Protein AF-A0A1T4TG19-F1 (afdb_monomer_lite)

Secondary structure (DSSP, 8-state):
----------S-------------SSSS-SS-GGG--HHHHHHHHHHHHHHHHSIIIIIHHHHHHHTT-HHHHHHHHHHHHHHHHHHS-TT-TTHHHHHHHHHHHHHHHHHTT-------PPTT-------

Foldseek 3Di:
DDDDDDDDDDDDDPPPPPPPPPPPPDQADDDAPVPDDPVNVVSNVVCLVVVCCDPVQQVVLVVVVVVPDLLSVLLSLLRSLLSCLQAHGPNPPCSVVSNVSNVVSVVVSVVVVDPDDRDRHHHDDDPPPDD

Structure (mmCIF, N/CA/C/O backbone):
data_AF-A0A1T4TG19-F1
#
_entry.id   AF-A0A1T4TG19-F1
#
loop_
_atom_site.group_PDB
_atom_site.id
_atom_site.type_symbol
_atom_site.label_atom_id
_atom_site.label_alt_id
_atom_site.label_comp_id
_atom_site.label_asym_id
_atom_site.label_entity_id
_atom_site.label_seq_id
_atom_site.pdbx_PDB_ins_code
_atom_site.Cartn_x
_atom_site.Cartn_y
_atom_site.Cartn_z
_atom_site.occupancy
_atom_site.B_iso_or_equiv
_atom_site.auth_seq_id
_atom_site.auth_comp_id
_atom_site.auth_asym_id
_atom_site.auth_atom_id
_atom_site.pdbx_PDB_model_num
ATOM 1 N N . MET A 1 1 ? 37.626 37.735 3.390 1.00 39.00 1 MET A N 1
ATOM 2 C CA . MET A 1 1 ? 38.598 36.622 3.343 1.00 39.00 1 MET A CA 1
ATOM 3 C C . MET A 1 1 ? 38.266 35.767 2.133 1.00 39.00 1 MET A C 1
ATOM 5 O O . MET A 1 1 ? 37.144 35.295 2.032 1.00 39.00 1 MET A O 1
ATOM 9 N N . ARG A 1 2 ? 39.191 35.697 1.170 1.00 40.50 2 ARG A N 1
ATOM 10 C CA . ARG A 1 2 ? 39.126 34.850 -0.026 1.00 40.50 2 ARG A CA 1
ATOM 11 C C . ARG A 1 2 ? 39.882 33.564 0.296 1.00 40.50 2 ARG A C 1
ATOM 13 O O . ARG A 1 2 ? 41.026 33.674 0.728 1.00 40.50 2 ARG A O 1
ATOM 20 N N . THR A 1 3 ? 39.295 32.403 0.030 1.00 43.28 3 THR A N 1
ATOM 21 C CA . THR A 1 3 ? 40.066 31.159 -0.067 1.00 43.28 3 THR A CA 1
ATOM 22 C C . THR A 1 3 ? 39.841 30.559 -1.443 1.00 43.28 3 THR A C 1
ATOM 24 O O . THR A 1 3 ? 38.747 30.148 -1.815 1.00 43.28 3 THR A O 1
ATOM 27 N N . THR A 1 4 ? 40.919 30.633 -2.206 1.00 49.00 4 THR A N 1
ATOM 28 C CA . THR A 1 4 ? 41.173 30.125 -3.544 1.00 49.00 4 THR A CA 1
ATOM 29 C C . THR A 1 4 ? 41.233 28.597 -3.514 1.00 49.00 4 THR A C 1
ATOM 31 O O . THR A 1 4 ? 41.968 28.053 -2.695 1.00 49.00 4 THR A O 1
ATOM 34 N N . ILE A 1 5 ? 40.559 27.904 -4.435 1.00 49.84 5 ILE A N 1
ATOM 35 C CA . ILE A 1 5 ? 41.015 26.582 -4.889 1.00 49.84 5 ILE A CA 1
ATOM 36 C C . ILE A 1 5 ? 41.231 26.680 -6.394 1.00 49.84 5 ILE A C 1
ATOM 38 O O . ILE A 1 5 ? 40.341 27.044 -7.160 1.00 49.84 5 ILE A O 1
ATOM 42 N N . GLN A 1 6 ? 42.495 26.474 -6.743 1.00 43.66 6 GLN A N 1
ATOM 43 C CA . GLN A 1 6 ? 43.095 26.612 -8.054 1.00 43.66 6 GLN A CA 1
ATOM 44 C C . GLN A 1 6 ? 42.632 25.527 -9.024 1.00 43.66 6 GLN A C 1
ATOM 46 O O . GLN A 1 6 ? 42.310 24.402 -8.651 1.00 43.66 6 GLN A O 1
ATOM 51 N N . ALA A 1 7 ? 42.685 25.917 -10.291 1.00 42.28 7 ALA A N 1
ATOM 52 C CA . ALA A 1 7 ? 42.552 25.082 -11.463 1.00 42.28 7 ALA A CA 1
ATOM 53 C C . ALA A 1 7 ? 43.633 23.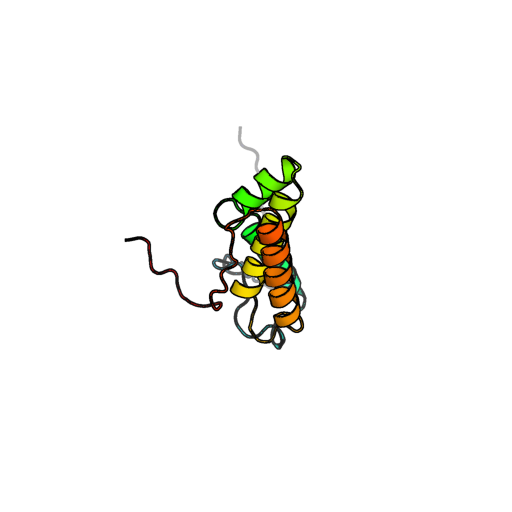990 -11.546 1.00 42.28 7 ALA A C 1
ATOM 55 O O . ALA A 1 7 ? 44.807 24.241 -11.278 1.00 42.28 7 ALA A O 1
ATOM 56 N N . LEU A 1 8 ? 43.235 22.827 -12.061 1.00 44.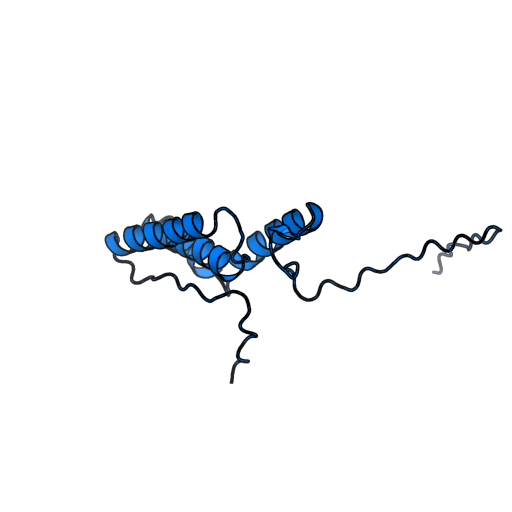19 8 LEU A N 1
ATOM 57 C CA . LEU A 1 8 ? 44.108 21.898 -12.772 1.00 44.19 8 LEU A CA 1
ATOM 58 C C . LEU A 1 8 ? 43.591 21.792 -14.213 1.00 44.19 8 LEU A C 1
ATOM 60 O O . LEU A 1 8 ? 42.592 21.132 -14.482 1.00 44.19 8 LEU A O 1
ATOM 64 N N . LEU A 1 9 ? 44.270 22.485 -15.131 1.00 43.97 9 LEU A N 1
ATOM 65 C CA . LEU A 1 9 ? 44.291 22.152 -16.554 1.00 43.97 9 LEU A CA 1
ATOM 66 C C . LEU A 1 9 ? 45.546 21.316 -16.811 1.00 43.97 9 LEU A C 1
ATOM 68 O O . LEU A 1 9 ? 46.644 21.808 -16.555 1.00 43.97 9 LEU A O 1
ATOM 72 N N . SER A 1 10 ? 45.419 20.126 -17.397 1.00 39.62 10 SER A N 1
ATOM 73 C CA . SER A 1 10 ? 46.329 19.674 -18.465 1.00 39.62 10 SER A CA 1
ATOM 74 C C . SER A 1 10 ? 45.821 18.400 -19.147 1.00 39.62 10 SER A C 1
ATOM 76 O O . SER A 1 10 ? 45.655 17.369 -18.514 1.00 39.62 10 SER A O 1
ATOM 78 N N . ALA A 1 11 ? 45.654 18.522 -20.467 1.00 41.69 11 ALA A N 1
ATOM 79 C CA . ALA A 1 11 ? 45.869 17.505 -21.496 1.00 41.69 11 ALA A CA 1
ATOM 80 C C . ALA A 1 11 ? 45.076 16.185 -21.428 1.00 41.69 11 ALA A C 1
ATOM 82 O O . ALA A 1 11 ? 45.394 15.269 -20.680 1.00 41.69 11 ALA A O 1
ATOM 83 N N . GLY A 1 12 ? 44.134 16.044 -22.364 1.00 40.19 12 GLY A N 1
ATOM 84 C CA . GLY A 1 12 ? 43.542 14.759 -22.734 1.00 40.19 12 GLY A CA 1
ATOM 85 C C . GLY A 1 12 ? 42.028 14.828 -22.747 1.00 40.19 12 GLY A C 1
ATOM 86 O O . GLY A 1 12 ? 41.374 14.451 -21.783 1.00 40.19 12 GLY A O 1
ATOM 87 N N . ALA A 1 13 ? 41.472 15.346 -23.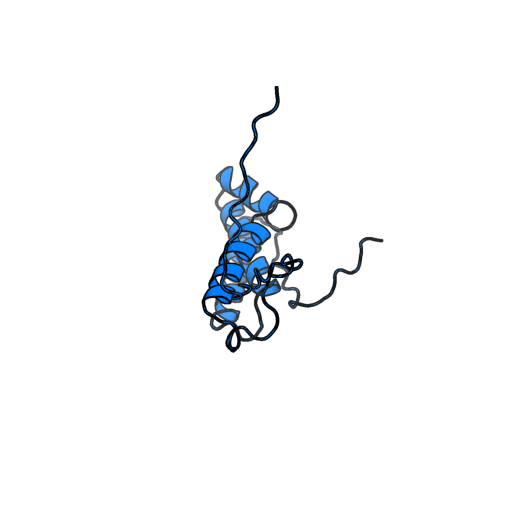840 1.00 45.81 13 ALA A N 1
ATOM 88 C CA . ALA A 1 13 ? 40.040 15.429 -24.072 1.00 45.81 13 ALA A CA 1
ATOM 89 C C . ALA A 1 13 ? 39.388 14.037 -24.020 1.00 45.81 13 ALA A C 1
ATOM 91 O O . ALA A 1 13 ? 39.281 13.345 -25.023 1.00 45.81 13 ALA A O 1
ATOM 92 N N . THR A 1 14 ? 38.911 13.640 -22.846 1.00 43.16 14 THR A N 1
ATOM 93 C CA . THR A 1 14 ? 37.710 12.819 -22.731 1.00 43.16 14 THR A CA 1
ATOM 94 C C . THR A 1 14 ? 36.768 13.640 -21.878 1.00 43.16 14 THR A C 1
ATOM 96 O O . THR A 1 14 ? 36.844 13.630 -20.652 1.00 43.16 14 THR A O 1
ATOM 99 N N . ALA A 1 15 ? 35.948 14.454 -22.544 1.00 42.75 15 ALA A N 1
ATOM 100 C CA . ALA A 1 15 ? 34.812 15.087 -21.907 1.00 42.75 15 ALA A CA 1
ATOM 101 C C . ALA A 1 15 ? 33.919 13.954 -21.394 1.00 42.75 15 ALA A C 1
ATOM 103 O O . ALA A 1 15 ? 33.113 13.399 -22.137 1.00 42.75 15 ALA A O 1
ATOM 104 N N . VAL A 1 16 ? 34.107 13.567 -20.131 1.00 41.53 16 VAL A N 1
ATOM 105 C CA . VAL A 1 16 ? 33.082 12.849 -19.390 1.00 41.53 16 VAL A CA 1
ATOM 106 C C . VAL A 1 16 ? 31.953 13.855 -19.292 1.00 41.53 16 VAL A C 1
ATOM 108 O O . VAL A 1 16 ? 31.968 14.758 -18.458 1.00 41.53 16 VAL A O 1
ATOM 111 N N . LEU A 1 17 ? 31.033 13.757 -20.249 1.00 43.50 17 LEU A N 1
ATOM 112 C CA . LEU A 1 17 ? 29.704 14.316 -20.154 1.00 43.50 17 LEU A CA 1
ATOM 113 C C . LEU A 1 17 ? 29.166 13.830 -18.809 1.00 43.50 17 LEU A C 1
ATOM 115 O O . LEU A 1 17 ? 28.679 12.707 -18.697 1.00 43.50 17 LEU A O 1
ATOM 119 N N . LEU A 1 18 ? 29.285 14.668 -17.774 1.00 42.44 18 LEU A N 1
ATOM 120 C CA . LEU A 1 18 ? 28.330 14.653 -16.686 1.00 42.44 18 LEU A CA 1
ATOM 121 C C . LEU A 1 18 ? 27.001 14.967 -17.358 1.00 42.44 18 LEU A C 1
ATOM 123 O O . LEU A 1 18 ? 26.607 16.122 -17.507 1.00 42.44 18 LEU A O 1
ATOM 127 N N . VAL A 1 19 ? 26.349 13.910 -17.837 1.00 40.50 19 VAL A N 1
ATOM 128 C CA . VAL A 1 19 ? 24.923 13.908 -18.077 1.00 40.50 19 VAL A CA 1
ATOM 129 C C . VAL A 1 19 ? 24.350 14.190 -16.701 1.00 40.50 19 VAL A C 1
ATOM 131 O O . VAL A 1 19 ? 24.217 13.298 -15.866 1.00 40.50 19 VAL A O 1
ATOM 134 N N . ALA A 1 20 ? 24.106 15.469 -16.427 1.00 43.44 20 ALA A N 1
ATOM 135 C CA . ALA A 1 20 ? 23.108 15.862 -15.465 1.00 43.44 20 ALA A CA 1
ATOM 136 C C . ALA A 1 20 ? 21.837 15.169 -15.953 1.00 43.44 20 ALA A C 1
ATOM 138 O O . ALA A 1 20 ? 21.201 15.624 -16.906 1.00 43.44 20 ALA A O 1
ATOM 139 N N . ALA A 1 21 ? 21.565 13.988 -15.392 1.00 40.84 21 ALA A N 1
ATOM 140 C CA . ALA A 1 21 ? 20.313 13.300 -15.609 1.00 40.84 21 ALA A CA 1
ATOM 141 C C . ALA A 1 21 ? 19.230 14.344 -15.322 1.00 40.84 21 ALA A C 1
ATOM 143 O O . ALA A 1 21 ? 19.308 15.002 -14.274 1.00 40.84 21 ALA A O 1
ATOM 144 N N . PRO A 1 22 ? 18.311 14.593 -16.270 1.00 42.44 22 PRO A N 1
ATOM 145 C CA . PRO A 1 22 ? 17.274 15.582 -16.065 1.00 42.44 22 PRO A CA 1
ATOM 146 C C . PRO A 1 22 ? 16.604 15.269 -14.734 1.00 42.44 22 PRO A C 1
ATOM 148 O O . PRO A 1 22 ? 16.290 14.113 -14.449 1.00 42.44 22 PRO A O 1
ATOM 151 N N . ALA A 1 23 ? 16.470 16.306 -13.908 1.00 41.31 23 ALA A N 1
ATOM 152 C CA . ALA A 1 23 ? 15.719 16.258 -12.672 1.00 41.31 23 ALA A CA 1
ATOM 153 C C . ALA A 1 23 ? 14.438 15.451 -12.915 1.00 41.31 23 ALA A C 1
ATOM 155 O O . ALA A 1 23 ? 13.623 15.827 -13.760 1.00 41.31 23 ALA A O 1
ATOM 156 N N . PHE A 1 24 ? 14.328 14.317 -12.218 1.00 43.34 24 PHE A N 1
ATOM 157 C CA . PHE A 1 24 ? 13.196 13.397 -12.220 1.00 43.34 24 PHE A CA 1
ATOM 158 C C . PHE A 1 24 ? 11.968 14.109 -11.644 1.00 43.34 24 PHE A C 1
ATOM 160 O O . PHE A 1 24 ? 11.542 13.871 -10.518 1.00 43.34 24 PHE A O 1
ATOM 167 N N . ALA A 1 25 ? 11.417 15.048 -12.400 1.00 39.28 25 ALA A N 1
ATOM 168 C CA . ALA A 1 25 ? 10.059 15.494 -12.211 1.00 39.28 25 ALA A CA 1
ATOM 169 C C . ALA A 1 25 ? 9.176 14.339 -12.699 1.00 39.28 25 ALA A C 1
ATOM 171 O O . ALA A 1 25 ? 9.195 14.038 -13.888 1.00 39.28 25 ALA A O 1
ATOM 172 N N . GLN A 1 26 ? 8.435 13.726 -11.767 1.00 55.72 26 GLN A N 1
ATOM 173 C CA . GLN A 1 26 ? 7.578 12.527 -11.876 1.00 55.72 26 GLN A CA 1
ATOM 174 C C . GLN A 1 26 ? 8.291 11.261 -11.367 1.00 55.72 26 GLN A C 1
ATOM 176 O O . GLN A 1 26 ? 8.994 10.572 -12.097 1.00 55.72 26 GLN A O 1
ATOM 181 N N . GLY A 1 27 ? 8.137 10.980 -10.068 1.00 68.38 27 GLY A N 1
ATOM 182 C CA . GLY A 1 27 ? 8.907 9.972 -9.328 1.00 68.38 27 GLY A CA 1
ATOM 183 C C . GLY A 1 27 ? 8.612 8.502 -9.652 1.00 68.38 27 GLY A C 1
ATOM 184 O O . GLY A 1 27 ? 9.231 7.628 -9.051 1.00 68.38 27 GLY A O 1
ATOM 185 N N . MET A 1 28 ? 7.730 8.223 -10.615 1.00 82.50 28 MET A N 1
ATOM 186 C CA . MET A 1 28 ? 7.498 6.878 -11.142 1.00 82.50 28 MET A CA 1
ATOM 187 C C . MET A 1 28 ? 8.134 6.721 -12.527 1.00 82.50 28 MET A C 1
ATOM 189 O O . MET A 1 28 ? 7.950 7.594 -13.380 1.00 82.50 28 MET A O 1
ATOM 193 N N . PRO A 1 29 ? 8.846 5.612 -12.795 1.00 86.94 29 PRO A N 1
ATOM 194 C CA . PRO A 1 29 ? 9.294 5.300 -14.143 1.00 86.94 29 PRO A CA 1
ATOM 195 C C . PRO A 1 29 ? 8.096 5.166 -15.092 1.00 86.94 29 PRO A C 1
ATOM 197 O O . PRO A 1 29 ? 7.030 4.679 -14.715 1.00 86.94 29 PRO A O 1
ATOM 200 N N . SER A 1 30 ? 8.265 5.594 -16.340 1.00 85.06 30 SER A N 1
ATOM 201 C CA . SER A 1 30 ? 7.237 5.438 -17.366 1.00 85.06 30 SER A CA 1
ATOM 202 C C . SER A 1 30 ? 7.209 4.013 -17.930 1.00 85.06 30 SER A C 1
ATOM 204 O O . SER A 1 30 ? 8.179 3.261 -17.826 1.00 85.06 30 SER A O 1
ATOM 206 N N . GLY A 1 31 ? 6.093 3.646 -18.561 1.00 87.12 31 GLY A N 1
ATOM 207 C CA . GLY A 1 31 ? 5.936 2.354 -19.230 1.00 87.12 31 GLY A CA 1
ATOM 208 C C . GLY A 1 31 ? 5.494 1.220 -18.305 1.00 87.12 31 GLY A C 1
ATOM 209 O O . GLY A 1 31 ? 5.062 1.443 -17.177 1.00 87.12 31 GLY A O 1
ATOM 210 N N . SER A 1 32 ? 5.558 -0.002 -18.832 1.00 92.25 32 SER A N 1
ATOM 211 C CA . SER A 1 32 ? 5.150 -1.223 -18.137 1.00 92.25 32 SER A CA 1
ATOM 212 C C . SER A 1 32 ? 6.207 -1.639 -17.111 1.00 92.25 32 SER A C 1
ATOM 214 O O . SER A 1 32 ? 7.402 -1.453 -17.351 1.00 92.25 32 SER A O 1
ATOM 216 N N . TYR A 1 33 ? 5.799 -2.240 -15.995 1.00 92.81 33 TYR A N 1
ATOM 217 C CA . TYR A 1 33 ? 6.716 -2.740 -14.967 1.00 92.81 33 TYR A CA 1
ATOM 218 C C . TYR A 1 33 ? 7.755 -3.712 -15.550 1.00 92.81 33 TYR A C 1
ATOM 220 O O . TYR A 1 33 ? 8.940 -3.652 -15.224 1.00 92.81 33 TYR A O 1
ATOM 228 N N . SER A 1 34 ? 7.326 -4.568 -16.478 1.00 93.94 34 SER A N 1
ATOM 229 C CA . SER A 1 34 ? 8.170 -5.504 -17.235 1.00 93.94 34 SER A CA 1
ATOM 230 C C . SER A 1 34 ? 9.289 -4.839 -18.046 1.00 93.94 34 SER A C 1
ATOM 232 O O . SER A 1 34 ? 10.291 -5.489 -18.340 1.00 93.94 34 SER A O 1
ATOM 234 N N . SER A 1 35 ? 9.144 -3.558 -18.398 1.00 94.62 35 SER A N 1
ATOM 235 C CA . SER A 1 35 ? 10.162 -2.789 -19.124 1.00 94.62 35 SER A CA 1
ATOM 236 C C . SER A 1 35 ? 11.159 -2.075 -18.208 1.00 94.62 35 SER A C 1
ATOM 238 O O . SER A 1 35 ? 12.154 -1.529 -18.688 1.00 94.62 35 SER A O 1
ATOM 240 N N . TRP A 1 36 ? 10.910 -2.057 -16.897 1.00 93.19 36 TRP A N 1
ATOM 241 C CA . TRP A 1 36 ? 11.752 -1.336 -15.952 1.00 93.19 36 TRP A CA 1
ATOM 242 C C . TRP A 1 36 ? 13.038 -2.098 -15.648 1.00 93.19 36 TRP A C 1
ATOM 244 O O . TRP A 1 36 ? 13.036 -3.289 -15.334 1.00 93.19 36 TRP A O 1
ATOM 254 N N . SER A 1 37 ? 14.148 -1.366 -15.655 1.00 95.12 37 SER A N 1
ATOM 255 C CA . SER A 1 37 ? 15.408 -1.817 -15.070 1.00 95.12 37 SER A CA 1
ATOM 256 C C . SER A 1 37 ? 15.295 -1.989 -13.551 1.00 95.12 37 SER A C 1
ATOM 258 O O . SER A 1 37 ? 14.447 -1.380 -12.898 1.00 95.12 37 SER A O 1
ATOM 260 N N . GLU A 1 38 ? 16.209 -2.753 -12.953 1.00 94.25 38 GLU A N 1
ATOM 261 C CA . GLU A 1 38 ? 16.268 -2.921 -11.491 1.00 94.25 38 GLU A CA 1
ATOM 262 C C . GLU A 1 38 ? 16.423 -1.587 -10.745 1.00 94.25 38 GLU A C 1
ATOM 264 O O . GLU A 1 38 ? 15.792 -1.369 -9.713 1.00 94.25 38 GLU A O 1
ATOM 269 N N . ALA A 1 39 ? 17.188 -0.643 -11.304 1.00 91.62 39 ALA A N 1
ATOM 270 C CA . ALA A 1 39 ? 17.325 0.696 -10.734 1.00 91.62 39 ALA A CA 1
ATOM 271 C C . ALA A 1 39 ? 15.988 1.458 -10.721 1.00 91.62 39 ALA A C 1
ATOM 273 O O . ALA A 1 39 ? 15.651 2.101 -9.728 1.00 91.62 39 ALA A O 1
ATOM 274 N N . GLN A 1 40 ? 15.202 1.349 -11.795 1.00 92.06 40 GLN A N 1
ATOM 275 C CA . GLN A 1 40 ? 13.870 1.953 -11.881 1.00 92.06 40 GLN A CA 1
ATOM 276 C C . GLN A 1 40 ? 12.885 1.302 -10.908 1.00 92.06 40 GLN A C 1
ATOM 278 O O . GLN A 1 40 ? 12.109 2.009 -10.271 1.00 92.06 40 GLN A O 1
ATOM 283 N N . LYS A 1 41 ? 12.944 -0.023 -10.732 1.00 92.06 41 LYS A N 1
ATOM 284 C CA . LYS A 1 41 ? 12.131 -0.730 -9.731 1.00 92.06 41 LYS A CA 1
ATOM 285 C C . LYS A 1 41 ? 12.457 -0.260 -8.313 1.00 92.06 41 LYS A C 1
ATOM 287 O O . LYS A 1 41 ? 11.542 0.037 -7.549 1.00 92.06 41 LYS A O 1
ATOM 292 N N . GLN A 1 42 ? 13.743 -0.130 -7.980 1.00 90.88 42 GLN A N 1
ATOM 293 C CA . GLN A 1 42 ? 14.173 0.369 -6.672 1.00 90.88 42 GLN A CA 1
ATOM 294 C C . GLN A 1 42 ? 13.734 1.821 -6.446 1.00 90.88 42 GLN A C 1
ATOM 296 O O . GLN A 1 42 ? 13.248 2.160 -5.368 1.00 90.88 42 GLN A O 1
ATOM 301 N N . GLN A 1 43 ? 13.865 2.671 -7.467 1.00 89.44 43 GLN A N 1
ATOM 302 C CA . GLN A 1 43 ? 13.394 4.054 -7.422 1.00 89.44 43 GLN A CA 1
ATOM 303 C C . GLN A 1 43 ? 11.880 4.128 -7.188 1.00 89.44 43 GLN A C 1
ATOM 305 O O . GLN A 1 43 ? 11.440 4.865 -6.307 1.00 89.44 43 GLN A O 1
ATOM 310 N N . ALA A 1 44 ? 11.095 3.343 -7.933 1.00 90.12 44 ALA A N 1
ATOM 311 C CA . ALA A 1 44 ? 9.644 3.278 -7.791 1.00 90.12 44 ALA A CA 1
ATOM 312 C C . ALA A 1 44 ? 9.230 2.818 -6.386 1.00 90.12 44 ALA A C 1
ATOM 314 O O . ALA A 1 44 ? 8.323 3.397 -5.794 1.00 90.12 44 ALA A O 1
ATOM 315 N N . ALA A 1 45 ? 9.919 1.820 -5.822 1.00 90.00 45 ALA A N 1
ATOM 316 C CA . ALA A 1 45 ? 9.648 1.332 -4.472 1.00 90.00 45 ALA A CA 1
ATOM 317 C C . ALA A 1 45 ? 9.866 2.420 -3.407 1.00 90.00 45 ALA A C 1
ATOM 319 O O . ALA A 1 45 ? 8.992 2.632 -2.565 1.00 90.00 45 ALA A O 1
ATOM 320 N N . THR A 1 46 ? 10.991 3.144 -3.470 1.00 89.44 46 THR A N 1
ATOM 321 C CA . THR A 1 46 ? 11.266 4.270 -2.561 1.00 89.44 46 THR A CA 1
ATOM 322 C C . THR A 1 46 ? 10.219 5.369 -2.720 1.00 89.44 46 THR A C 1
ATOM 324 O O . THR A 1 46 ? 9.625 5.800 -1.733 1.00 89.44 46 THR A O 1
ATOM 327 N N . PHE A 1 47 ? 9.945 5.780 -3.962 1.00 90.31 47 PHE A N 1
ATOM 328 C CA . PHE A 1 47 ? 8.981 6.840 -4.243 1.00 90.31 47 PHE A CA 1
ATOM 329 C C . PHE A 1 47 ? 7.578 6.491 -3.739 1.00 90.31 47 PHE A C 1
ATOM 331 O O . PHE A 1 47 ? 6.968 7.303 -3.052 1.00 90.31 47 PHE A O 1
ATOM 338 N N . LEU A 1 48 ? 7.065 5.292 -4.035 1.00 89.38 48 LEU A N 1
ATOM 339 C CA . LEU A 1 48 ? 5.730 4.873 -3.597 1.00 89.38 48 LEU A CA 1
ATOM 340 C C . LEU A 1 48 ? 5.635 4.730 -2.080 1.00 89.38 48 LEU A C 1
ATOM 342 O O . LEU A 1 48 ? 4.619 5.114 -1.501 1.00 89.38 48 LEU A O 1
ATOM 346 N N . GLY A 1 49 ? 6.689 4.219 -1.437 1.00 87.62 49 GLY A N 1
ATOM 347 C CA . GLY A 1 49 ? 6.760 4.130 0.018 1.00 87.62 49 GLY A CA 1
ATOM 348 C C . GLY A 1 49 ? 6.592 5.498 0.677 1.00 87.62 49 GLY A C 1
ATOM 349 O O . GLY A 1 49 ? 5.759 5.652 1.567 1.00 87.62 49 GLY A O 1
ATOM 350 N N . GLU A 1 50 ? 7.320 6.506 0.197 1.00 88.62 50 GLU A N 1
ATOM 351 C CA . GLU A 1 50 ? 7.197 7.878 0.693 1.00 88.62 50 GLU A CA 1
ATOM 352 C C . GLU A 1 50 ? 5.852 8.500 0.307 1.00 88.62 50 GLU A C 1
ATOM 354 O O . GLU A 1 50 ? 5.144 9.018 1.168 1.00 88.62 50 GLU A O 1
ATOM 359 N N . HIS A 1 51 ? 5.473 8.423 -0.972 1.00 89.56 51 HIS A N 1
ATOM 360 C CA . HIS A 1 51 ? 4.256 9.016 -1.525 1.00 89.56 51 HIS A CA 1
ATOM 361 C C . HIS A 1 51 ? 3.001 8.543 -0.789 1.00 89.56 51 HIS A C 1
ATOM 363 O O . HIS A 1 51 ? 2.227 9.368 -0.303 1.00 89.56 51 HIS A O 1
ATOM 369 N N . CYS A 1 52 ? 2.827 7.229 -0.629 1.00 90.06 52 CYS A N 1
ATOM 370 C CA . CYS A 1 52 ? 1.648 6.670 0.024 1.00 90.06 52 CYS A CA 1
ATOM 371 C C . CYS A 1 52 ? 1.601 6.956 1.532 1.00 90.06 52 CYS A C 1
ATOM 373 O O . CYS A 1 52 ? 0.525 6.909 2.124 1.00 90.06 52 CYS A O 1
ATOM 375 N N . GLN A 1 53 ? 2.727 7.301 2.163 1.00 88.44 53 GLN A N 1
ATOM 376 C CA . GLN A 1 53 ? 2.763 7.711 3.569 1.00 88.44 53 GLN A CA 1
ATOM 377 C C . GLN A 1 53 ? 2.466 9.202 3.786 1.00 88.44 53 GLN A C 1
ATOM 379 O O . GLN A 1 53 ? 2.194 9.610 4.917 1.00 88.44 53 GLN A O 1
ATOM 384 N N . GLN A 1 54 ? 2.475 10.027 2.733 1.00 85.94 54 GLN A N 1
ATOM 385 C CA . GLN A 1 54 ? 2.206 11.460 2.861 1.00 85.94 54 GLN A CA 1
ATOM 386 C C . GLN A 1 54 ? 0.791 11.733 3.383 1.00 85.94 54 GLN A C 1
ATOM 388 O O . GLN A 1 54 ? -0.159 11.006 3.085 1.00 85.94 54 GLN A O 1
ATOM 393 N N . ALA A 1 55 ? 0.634 12.837 4.123 1.00 68.56 55 ALA A N 1
ATOM 394 C CA . ALA A 1 55 ? -0.639 13.264 4.713 1.00 68.56 55 ALA A CA 1
ATOM 395 C C . ALA A 1 55 ? -1.784 13.366 3.694 1.00 68.56 55 ALA A C 1
ATOM 397 O O . ALA A 1 55 ? -2.906 12.983 4.0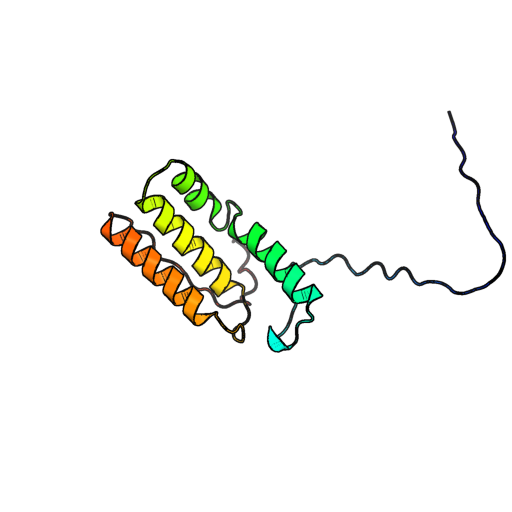13 1.00 68.56 55 ALA A O 1
ATOM 398 N N . ALA A 1 56 ? -1.482 13.830 2.477 1.00 78.00 56 ALA A N 1
ATOM 399 C CA . ALA A 1 56 ? -2.451 13.965 1.391 1.00 78.00 56 ALA A CA 1
ATOM 400 C C . ALA A 1 56 ? -2.958 12.621 0.839 1.00 78.00 56 ALA A C 1
ATOM 402 O O . ALA A 1 56 ? -4.029 12.590 0.243 1.00 78.00 56 ALA A O 1
ATOM 403 N N . GLN A 1 57 ? -2.204 11.534 1.038 1.00 82.19 57 GLN A N 1
ATOM 404 C CA . GLN A 1 57 ? -2.563 10.194 0.577 1.00 82.19 57 GLN A CA 1
ATOM 405 C C . GLN A 1 57 ? -3.175 9.393 1.731 1.00 82.19 57 GLN A C 1
ATOM 407 O O . GLN A 1 57 ? -4.396 9.304 1.856 1.00 82.19 57 GLN A O 1
ATOM 412 N N . CYS A 1 58 ? -2.336 8.868 2.629 1.00 86.69 58 CYS A N 1
ATOM 413 C CA . CYS A 1 58 ? -2.780 8.045 3.758 1.00 86.69 58 CYS A CA 1
ATOM 414 C C . CYS A 1 58 ? -2.279 8.514 5.124 1.00 86.69 58 CYS A C 1
ATOM 416 O O . CYS A 1 58 ? -2.623 7.898 6.134 1.00 86.69 58 CYS A O 1
ATOM 418 N N . GLY A 1 59 ? -1.499 9.596 5.203 1.00 79.12 59 GLY A N 1
ATOM 419 C CA . GLY A 1 59 ? -0.856 10.004 6.455 1.00 79.12 59 GLY A CA 1
ATOM 420 C C . GLY A 1 59 ? -1.838 10.299 7.597 1.00 79.12 59 GLY A C 1
ATOM 421 O O . GLY A 1 59 ? -1.517 10.016 8.747 1.00 79.12 59 GLY A O 1
ATOM 422 N N . GLY A 1 60 ? -3.065 10.757 7.309 1.00 84.56 60 GLY A N 1
ATOM 423 C CA . GLY A 1 60 ? -4.115 10.906 8.330 1.00 84.56 60 GLY A CA 1
ATOM 424 C C . GLY A 1 60 ? -4.560 9.574 8.956 1.00 84.56 60 GLY A C 1
ATOM 425 O O . GLY A 1 60 ? -4.712 9.473 10.177 1.00 84.56 60 GLY A O 1
ATOM 426 N N . TYR A 1 61 ? -4.698 8.523 8.143 1.00 85.50 61 TYR A N 1
ATOM 427 C CA . TYR A 1 61 ? -5.009 7.175 8.631 1.00 85.50 61 TYR A CA 1
ATOM 428 C C . TYR A 1 61 ? -3.819 6.573 9.383 1.00 85.50 61 TYR A C 1
ATOM 430 O O . TYR A 1 61 ? -4.006 5.988 10.447 1.00 85.50 61 TYR A O 1
ATOM 438 N N . ILE A 1 62 ? -2.594 6.776 8.888 1.00 85.38 62 ILE A N 1
ATOM 439 C CA . ILE A 1 62 ? -1.360 6.295 9.531 1.00 85.38 62 ILE A CA 1
ATOM 440 C C . ILE A 1 62 ? -1.171 6.936 10.911 1.00 85.38 62 ILE A C 1
ATOM 442 O O . ILE A 1 62 ? -0.918 6.227 11.883 1.00 85.38 62 ILE A O 1
ATOM 446 N N . ALA A 1 63 ? -1.356 8.253 11.028 1.00 85.75 63 ALA A N 1
ATOM 447 C CA . ALA A 1 63 ? -1.281 8.953 12.309 1.00 85.75 63 ALA A CA 1
ATOM 448 C C . ALA A 1 63 ? -2.331 8.429 13.304 1.00 85.75 63 ALA A C 1
ATOM 450 O O . ALA A 1 63 ? -2.040 8.223 14.481 1.00 85.75 63 ALA A O 1
ATOM 451 N N . THR A 1 64 ? -3.544 8.135 12.825 1.00 81.31 64 THR A N 1
ATOM 452 C CA . THR A 1 64 ? -4.605 7.551 13.662 1.00 81.31 64 THR A CA 1
ATOM 453 C C . THR A 1 64 ? -4.286 6.105 14.063 1.00 81.31 64 THR A C 1
ATOM 455 O O . THR A 1 64 ? -4.579 5.700 15.187 1.00 81.31 64 THR A O 1
ATOM 458 N N . ALA A 1 65 ? -3.653 5.317 13.188 1.00 84.19 65 ALA A N 1
ATOM 459 C CA . ALA A 1 65 ? -3.201 3.961 13.506 1.00 84.19 65 ALA A CA 1
ATOM 460 C C . ALA A 1 65 ? -2.128 3.960 14.602 1.00 84.19 65 ALA A C 1
ATOM 462 O O . ALA A 1 65 ? -2.187 3.143 15.520 1.00 84.19 65 ALA A O 1
ATOM 463 N N . GLN A 1 66 ? -1.202 4.923 14.568 1.00 81.81 66 GLN A N 1
ATOM 464 C CA . GLN A 1 66 ? -0.194 5.116 15.616 1.00 81.81 66 GLN A CA 1
ATOM 465 C C . GLN A 1 66 ? -0.809 5.467 16.980 1.00 81.81 66 GLN A C 1
ATOM 467 O O . GLN A 1 66 ? -0.212 5.166 18.010 1.00 81.81 66 GLN A O 1
ATOM 472 N N . ALA A 1 67 ? -2.024 6.028 17.005 1.00 80.56 67 ALA A N 1
ATOM 473 C CA . ALA A 1 67 ? -2.785 6.249 18.235 1.00 80.56 67 ALA A CA 1
ATOM 474 C C . ALA A 1 67 ? -3.395 4.956 18.831 1.00 80.56 67 ALA A C 1
ATOM 476 O O . ALA A 1 67 ? -3.958 4.996 19.923 1.00 80.56 67 ALA A O 1
ATOM 477 N N . GLY A 1 68 ? -3.260 3.803 18.156 1.00 83.88 68 GLY A N 1
ATOM 478 C CA . GLY A 1 68 ? -3.312 2.482 18.795 1.00 83.88 68 GLY A CA 1
ATOM 479 C C . GLY A 1 68 ? -4.623 1.698 18.696 1.00 83.88 68 GLY A C 1
ATOM 480 O O . GLY A 1 68 ? -4.797 0.735 19.440 1.00 83.88 68 GLY A O 1
ATOM 481 N N . THR A 1 69 ? -5.556 2.051 17.804 1.00 90.19 69 THR A N 1
ATOM 482 C CA . THR A 1 69 ? -6.788 1.251 17.631 1.00 90.19 69 THR A CA 1
ATOM 483 C C . THR A 1 69 ? -6.670 0.253 16.482 1.00 90.19 69 THR A C 1
ATOM 485 O O . THR A 1 69 ? -6.227 0.602 15.390 1.00 90.19 69 THR A O 1
ATOM 488 N N . THR A 1 70 ? -7.161 -0.974 16.683 1.00 93.75 70 THR A N 1
ATOM 489 C CA . THR A 1 70 ? -7.200 -2.014 15.638 1.00 93.75 70 THR A CA 1
ATOM 490 C C . THR A 1 70 ? -7.960 -1.555 14.390 1.00 93.75 70 THR A C 1
ATOM 492 O O . THR A 1 70 ? -7.538 -1.839 13.272 1.00 93.75 70 THR A O 1
ATOM 495 N N . ARG A 1 71 ? -9.053 -0.793 14.567 1.00 93.44 71 ARG A N 1
ATOM 496 C CA . ARG A 1 71 ? -9.804 -0.183 13.457 1.00 93.44 71 ARG A CA 1
ATOM 497 C C . ARG A 1 71 ? -8.901 0.713 12.610 1.00 93.44 71 ARG A C 1
ATOM 499 O O . ARG A 1 71 ? -8.859 0.544 11.398 1.00 93.44 71 ARG A O 1
ATOM 506 N N . ALA A 1 72 ? -8.171 1.630 13.245 1.00 92.69 72 ALA A N 1
ATOM 507 C CA . ALA A 1 72 ? -7.307 2.566 12.537 1.00 92.69 72 ALA A CA 1
ATOM 508 C C . ALA A 1 72 ? -6.138 1.863 11.829 1.00 92.69 72 ALA A C 1
ATOM 510 O O . ALA A 1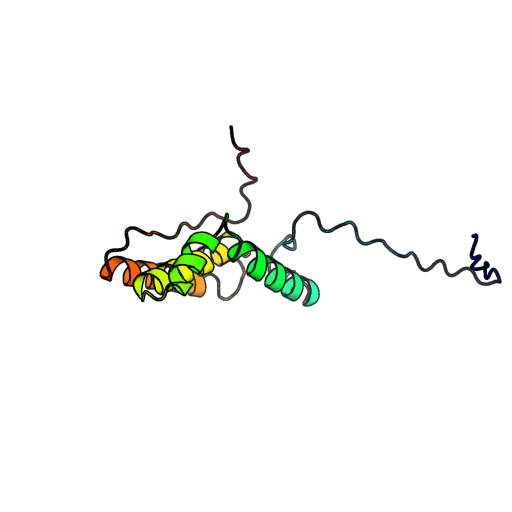 72 ? -5.779 2.256 10.724 1.00 92.69 72 ALA A O 1
ATOM 511 N N . SER A 1 73 ? -5.596 0.782 12.401 1.00 94.38 73 SER A N 1
ATOM 512 C CA . SER A 1 73 ? -4.585 -0.041 11.723 1.00 94.38 73 SER A CA 1
ATOM 513 C C . SER A 1 73 ? -5.114 -0.659 10.426 1.00 94.38 73 SER A C 1
ATOM 515 O O . SER A 1 73 ? -4.423 -0.622 9.409 1.00 94.38 73 SER A O 1
ATOM 517 N N . TYR A 1 74 ? -6.349 -1.172 10.430 1.00 96.75 74 TYR A N 1
ATOM 518 C CA . TYR A 1 74 ? -6.981 -1.699 9.218 1.00 96.75 74 TYR A CA 1
ATOM 519 C C . TYR A 1 74 ? -7.290 -0.604 8.186 1.00 96.75 74 TYR A C 1
ATOM 521 O O . TYR A 1 74 ? -7.073 -0.816 6.995 1.00 96.75 74 TYR A O 1
ATOM 529 N N . GLU A 1 75 ? -7.733 0.580 8.617 1.00 94.00 75 GLU A N 1
ATOM 530 C CA . GLU A 1 75 ? -7.935 1.733 7.722 1.00 94.00 75 GLU A CA 1
ATOM 531 C C . GLU A 1 75 ? -6.624 2.168 7.056 1.00 94.00 75 GLU A C 1
ATOM 533 O O . GLU A 1 75 ? -6.573 2.340 5.839 1.00 94.00 75 GLU A O 1
ATOM 538 N N . ALA A 1 76 ? -5.545 2.287 7.835 1.00 94.75 76 ALA A N 1
ATOM 539 C CA . ALA A 1 76 ? -4.232 2.658 7.322 1.00 94.75 76 ALA A CA 1
ATOM 540 C C . ALA A 1 76 ? -3.684 1.611 6.344 1.00 94.75 76 ALA A C 1
ATOM 542 O O . ALA A 1 76 ? -3.258 1.970 5.247 1.00 94.75 76 ALA A O 1
ATOM 543 N N . ALA A 1 77 ? -3.745 0.323 6.697 1.00 95.31 77 ALA A N 1
ATOM 544 C CA . ALA A 1 77 ? -3.301 -0.759 5.822 1.00 95.31 77 ALA A CA 1
ATOM 545 C C . ALA A 1 77 ? -4.098 -0.794 4.509 1.00 95.31 77 ALA A C 1
ATOM 547 O O . ALA A 1 77 ? -3.518 -0.934 3.432 1.00 95.31 77 ALA A O 1
ATOM 548 N N . SER A 1 78 ? -5.419 -0.605 4.592 1.00 96.06 78 SER A N 1
ATOM 549 C CA . SER A 1 78 ? -6.288 -0.542 3.418 1.00 96.06 78 SER A CA 1
ATOM 550 C C . SER A 1 78 ? -5.958 0.652 2.516 1.00 96.06 78 SER A C 1
ATOM 552 O O . SER A 1 78 ? -5.828 0.478 1.305 1.00 96.06 78 SER A O 1
ATOM 554 N N . CYS A 1 79 ? -5.737 1.837 3.097 1.00 95.25 79 CYS A N 1
ATOM 555 C CA . CYS A 1 79 ? -5.355 3.033 2.348 1.00 95.25 79 CYS A CA 1
ATOM 556 C C . CYS A 1 79 ? -4.014 2.875 1.638 1.00 95.25 79 CYS A C 1
ATOM 558 O O . CYS A 1 79 ? -3.921 3.153 0.443 1.00 95.25 79 CYS A O 1
ATOM 560 N N . ILE A 1 80 ? -2.989 2.391 2.343 1.00 94.50 80 ILE A N 1
ATOM 561 C CA . ILE A 1 80 ? -1.656 2.213 1.763 1.00 94.50 80 ILE A CA 1
ATOM 562 C C . ILE A 1 80 ? -1.726 1.237 0.585 1.00 94.50 80 ILE A C 1
ATOM 564 O O . ILE A 1 80 ? -1.258 1.565 -0.502 1.00 94.50 80 ILE A O 1
ATOM 568 N N . ALA A 1 81 ? -2.374 0.080 0.756 1.00 95.38 81 ALA A N 1
ATOM 569 C CA . ALA A 1 81 ? -2.533 -0.896 -0.320 1.00 95.38 81 ALA A CA 1
ATOM 570 C C . ALA A 1 81 ? -3.307 -0.320 -1.524 1.00 95.38 81 ALA A C 1
ATOM 572 O O . ALA A 1 81 ? -2.903 -0.515 -2.670 1.00 95.38 81 ALA A O 1
ATOM 573 N N . ALA A 1 82 ? -4.372 0.454 -1.288 1.00 94.56 82 ALA A N 1
ATOM 574 C CA . ALA A 1 82 ? -5.112 1.129 -2.355 1.00 94.56 82 ALA A CA 1
ATOM 575 C C . ALA A 1 82 ? -4.269 2.187 -3.094 1.00 94.56 82 ALA A C 1
ATOM 577 O O . ALA A 1 82 ? -4.366 2.306 -4.318 1.00 94.56 82 ALA A O 1
ATOM 578 N N . CYS A 1 83 ? -3.406 2.910 -2.374 1.00 93.12 83 CYS A N 1
ATOM 579 C CA . CYS A 1 83 ? -2.456 3.853 -2.961 1.00 93.12 83 CYS A CA 1
ATOM 580 C C . CYS A 1 83 ? -1.437 3.144 -3.867 1.00 93.12 83 CYS A C 1
ATOM 582 O O . CYS A 1 83 ? -1.215 3.597 -4.991 1.00 93.12 83 CYS A O 1
ATOM 584 N N . PHE A 1 84 ? -0.889 1.998 -3.444 1.00 93.00 84 PHE A N 1
ATOM 585 C CA . PHE A 1 84 ? -0.024 1.175 -4.299 1.00 93.00 84 PHE A CA 1
ATOM 586 C C . PHE A 1 84 ? -0.748 0.727 -5.571 1.00 93.00 84 PHE A C 1
ATOM 588 O O . PHE A 1 84 ? -0.238 0.941 -6.668 1.00 93.00 84 PHE A O 1
ATOM 595 N N . VAL A 1 85 ? -1.961 0.181 -5.447 1.00 93.44 85 VAL A N 1
ATOM 596 C CA . VAL A 1 85 ? -2.756 -0.269 -6.605 1.00 93.44 85 VAL A CA 1
ATOM 597 C C . VAL A 1 85 ? -3.047 0.867 -7.585 1.00 93.44 85 VAL A C 1
ATOM 599 O O . VAL A 1 85 ? -3.097 0.632 -8.789 1.00 93.44 85 VAL A O 1
ATOM 602 N N . SER A 1 86 ? -3.233 2.090 -7.085 1.00 91.25 86 SER A N 1
ATOM 603 C CA . SER A 1 86 ? -3.568 3.245 -7.924 1.00 91.25 86 SER A CA 1
ATOM 604 C C . SER A 1 86 ? -2.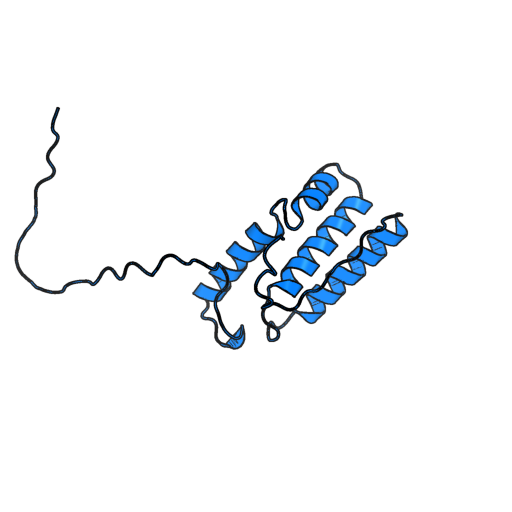364 3.845 -8.654 1.00 91.25 86 SER A C 1
ATOM 606 O O . SER A 1 86 ? -2.542 4.590 -9.612 1.00 91.25 86 SER A O 1
ATOM 608 N N . ASN A 1 87 ? -1.141 3.528 -8.222 1.00 90.75 87 ASN A N 1
ATOM 609 C CA . ASN A 1 87 ? 0.079 4.092 -8.800 1.00 90.75 87 ASN A CA 1
ATOM 610 C C . ASN A 1 87 ? 0.958 3.058 -9.519 1.00 90.75 87 ASN A C 1
ATOM 612 O O . ASN A 1 87 ? 1.786 3.440 -10.344 1.00 90.75 87 ASN A O 1
ATOM 616 N N . LEU A 1 88 ? 0.808 1.764 -9.231 1.00 91.38 88 LEU A N 1
ATOM 617 C CA . LEU A 1 88 ? 1.570 0.711 -9.899 1.00 91.38 88 LEU A CA 1
ATOM 618 C C . LEU A 1 88 ? 1.053 0.447 -11.330 1.00 91.38 88 LEU A C 1
ATOM 620 O O . LEU A 1 88 ? -0.153 0.526 -11.577 1.00 91.38 88 LEU A O 1
ATOM 624 N N . PRO A 1 89 ? 1.944 0.087 -12.276 1.00 91.44 89 PRO A N 1
ATOM 625 C CA . PRO A 1 89 ? 1.546 -0.372 -13.604 1.00 91.44 89 PRO A CA 1
ATOM 626 C C . PRO A 1 89 ? 0.651 -1.615 -13.551 1.00 91.44 89 PRO A C 1
ATOM 628 O O . PRO A 1 89 ? 0.783 -2.458 -12.665 1.00 91.44 89 PRO A O 1
ATOM 631 N N . THR A 1 90 ? -0.221 -1.767 -14.549 1.00 91.62 90 THR A N 1
ATOM 632 C CA . THR A 1 90 ? -1.186 -2.877 -14.634 1.00 91.62 90 THR A CA 1
ATOM 633 C C . THR A 1 90 ? -0.546 -4.253 -14.809 1.00 91.62 90 THR A C 1
ATOM 635 O O . THR A 1 90 ? -1.186 -5.252 -14.498 1.00 91.62 90 THR A O 1
ATOM 638 N N . ASP A 1 91 ? 0.695 -4.315 -15.293 1.00 93.25 91 ASP A N 1
ATOM 639 C CA . ASP A 1 91 ? 1.476 -5.545 -15.444 1.00 93.25 91 ASP A CA 1
ATOM 640 C C . ASP A 1 91 ? 2.351 -5.867 -14.220 1.00 93.25 91 ASP A C 1
ATOM 642 O O . ASP A 1 91 ? 3.185 -6.770 -14.284 1.00 93.25 91 ASP A O 1
ATOM 646 N N . TYR A 1 92 ? 2.187 -5.145 -13.105 1.00 94.19 92 TYR A N 1
ATOM 647 C CA . TYR A 1 92 ? 2.850 -5.492 -11.852 1.00 94.19 92 TYR A CA 1
ATOM 648 C C . TYR A 1 92 ? 2.343 -6.860 -11.344 1.00 94.19 92 TYR A C 1
ATOM 650 O O . TYR A 1 92 ? 1.127 -7.042 -11.226 1.00 94.19 92 TYR A O 1
ATOM 658 N N . PRO A 1 93 ? 3.237 -7.820 -11.031 1.00 93.88 93 PRO A N 1
ATOM 659 C CA . PRO A 1 93 ? 2.873 -9.226 -10.825 1.00 93.88 93 PRO A CA 1
ATOM 660 C C . PRO A 1 93 ? 1.861 -9.453 -9.694 1.00 93.88 93 PRO A C 1
ATOM 662 O O . PRO A 1 93 ? 0.966 -10.281 -9.849 1.00 93.88 93 PRO A O 1
ATOM 665 N N . ASP A 1 94 ? 1.936 -8.666 -8.617 1.00 94.62 94 ASP A N 1
ATOM 666 C CA . ASP A 1 94 ? 1.112 -8.871 -7.416 1.00 94.62 94 ASP A CA 1
ATOM 667 C C . ASP A 1 94 ? -0.013 -7.830 -7.279 1.00 94.62 94 ASP A C 1
ATOM 669 O O . ASP A 1 94 ? -0.597 -7.655 -6.209 1.00 94.62 94 ASP A O 1
ATOM 673 N N . LEU A 1 95 ? -0.337 -7.095 -8.351 1.00 92.94 95 LEU A N 1
ATOM 674 C CA . LEU A 1 95 ? -1.258 -5.954 -8.277 1.00 92.94 95 LEU A CA 1
ATOM 675 C C . LEU A 1 95 ? -2.648 -6.353 -7.763 1.00 92.94 95 LEU A C 1
ATOM 677 O O . LEU A 1 95 ? -3.252 -5.640 -6.959 1.00 92.94 95 LEU A O 1
ATOM 681 N N . GLU A 1 96 ? -3.153 -7.499 -8.220 1.00 95.25 96 GLU A N 1
ATOM 682 C CA . GLU A 1 96 ? -4.455 -8.007 -7.789 1.00 95.25 96 GLU A CA 1
ATOM 683 C C . GLU A 1 96 ? -4.415 -8.518 -6.347 1.00 95.25 96 GLU A C 1
ATOM 685 O O . GLU A 1 96 ? -5.353 -8.282 -5.590 1.00 95.25 96 GLU A O 1
ATOM 690 N N . GLU A 1 97 ? -3.314 -9.135 -5.917 1.00 97.38 97 GLU A N 1
ATOM 691 C CA . GLU A 1 97 ? -3.147 -9.536 -4.520 1.00 97.38 97 GLU A CA 1
ATOM 692 C C . GLU A 1 97 ? -3.174 -8.312 -3.595 1.00 97.38 97 GLU A C 1
ATOM 694 O O . GLU A 1 97 ? -3.928 -8.282 -2.621 1.00 97.38 97 GLU A O 1
ATOM 699 N N . ILE A 1 98 ? -2.446 -7.246 -3.945 1.00 96.12 98 ILE A N 1
ATOM 700 C CA . ILE A 1 98 ? -2.445 -5.991 -3.180 1.00 96.12 98 ILE A CA 1
ATOM 701 C C . ILE A 1 98 ? -3.851 -5.367 -3.158 1.00 96.12 98 ILE A C 1
ATOM 703 O O . ILE A 1 98 ? -4.296 -4.865 -2.119 1.00 96.12 98 ILE A O 1
ATOM 707 N N . ARG A 1 99 ? -4.605 -5.442 -4.264 1.00 96.19 99 ARG A N 1
ATOM 708 C CA . ARG A 1 99 ? -6.014 -5.014 -4.298 1.00 96.19 99 ARG A CA 1
ATOM 709 C C . ARG A 1 99 ? -6.863 -5.810 -3.310 1.00 96.19 99 ARG A C 1
ATOM 711 O O . ARG A 1 99 ? -7.637 -5.211 -2.560 1.00 96.19 99 ARG A O 1
ATOM 718 N N . GLN A 1 100 ? -6.713 -7.131 -3.270 1.00 97.75 100 GLN A N 1
ATOM 719 C CA . GLN A 1 100 ? -7.443 -7.975 -2.323 1.00 97.75 100 GLN A CA 1
ATOM 720 C C . GLN A 1 100 ? -7.051 -7.684 -0.871 1.00 97.75 100 GLN A C 1
ATOM 722 O O . GLN A 1 100 ? -7.921 -7.666 0.003 1.00 97.75 100 GLN A O 1
ATOM 727 N N . VAL A 1 101 ? -5.782 -7.365 -0.604 1.00 96.88 101 VAL A N 1
ATOM 728 C CA . VAL A 1 101 ? -5.330 -6.885 0.711 1.00 96.88 101 VAL A CA 1
ATOM 729 C C . VAL A 1 101 ? -6.046 -5.585 1.082 1.00 96.88 101 VAL A C 1
ATOM 731 O O . VAL A 1 101 ? -6.570 -5.479 2.195 1.00 96.88 101 VAL A O 1
ATOM 734 N N . ALA A 1 102 ? -6.136 -4.616 0.166 1.00 97.19 102 ALA A N 1
ATOM 735 C CA . ALA A 1 102 ? -6.847 -3.362 0.412 1.00 97.19 102 ALA A CA 1
ATOM 736 C C . ALA A 1 102 ? -8.321 -3.609 0.780 1.00 97.19 102 ALA A C 1
ATOM 738 O O . ALA A 1 102 ? -8.794 -3.120 1.809 1.00 97.19 102 ALA A O 1
ATOM 739 N N . LEU A 1 103 ? -9.030 -4.419 -0.013 1.00 97.69 103 LEU A N 1
ATOM 740 C CA . LEU A 1 103 ? -10.435 -4.774 0.218 1.00 97.69 103 LEU A CA 1
ATOM 741 C C . LEU A 1 103 ? -10.640 -5.538 1.532 1.00 97.69 103 LEU A C 1
ATOM 743 O O . LEU A 1 103 ? -11.541 -5.215 2.306 1.00 97.69 103 LEU A O 1
ATOM 747 N N . THR A 1 104 ? -9.778 -6.514 1.819 1.00 98.25 104 THR A N 1
ATOM 748 C CA . THR A 1 104 ? -9.858 -7.324 3.040 1.00 98.25 104 THR A CA 1
ATOM 749 C C . THR A 1 104 ? -9.700 -6.457 4.283 1.00 98.25 104 THR A C 1
ATOM 751 O O . THR A 1 104 ? -10.509 -6.553 5.204 1.00 98.25 104 THR A O 1
ATOM 754 N N . ASN A 1 105 ? -8.703 -5.568 4.307 1.00 97.69 105 ASN A N 1
ATOM 755 C CA . ASN A 1 105 ? -8.497 -4.656 5.432 1.00 97.69 105 ASN A CA 1
ATOM 756 C C . ASN A 1 105 ? -9.666 -3.667 5.589 1.00 97.69 105 ASN A C 1
ATOM 758 O O . ASN A 1 105 ? -10.086 -3.404 6.714 1.00 97.69 105 ASN A O 1
ATOM 762 N N . ALA A 1 106 ? -10.257 -3.183 4.490 1.00 97.31 106 ALA A N 1
ATOM 763 C CA . ALA A 1 106 ? -11.445 -2.327 4.553 1.00 97.31 106 ALA A CA 1
ATOM 764 C C . ALA A 1 106 ? -12.636 -3.044 5.203 1.00 97.31 106 ALA A C 1
ATOM 766 O O . ALA A 1 106 ? -13.304 -2.494 6.076 1.00 97.31 106 ALA A O 1
ATOM 767 N N . GLU A 1 107 ? -12.872 -4.302 4.829 1.00 98.00 107 GLU A N 1
ATOM 768 C CA . GLU A 1 107 ? -13.921 -5.128 5.428 1.00 98.00 107 GLU A CA 1
ATOM 769 C C . GLU A 1 107 ? -13.658 -5.402 6.919 1.00 98.00 107 GLU A C 1
ATOM 771 O O . GLU A 1 107 ? -14.593 -5.373 7.723 1.00 98.00 107 GLU A O 1
ATOM 776 N N . GLN A 1 108 ? -12.400 -5.599 7.335 1.00 98.00 108 GLN A N 1
ATOM 777 C CA . GLN A 1 108 ? -12.066 -5.706 8.763 1.00 98.00 108 GLN A CA 1
ATOM 778 C C . GLN A 1 108 ? -12.312 -4.391 9.515 1.00 98.00 108 GLN A C 1
ATOM 780 O O . GLN A 1 108 ? -12.910 -4.406 10.591 1.00 98.00 108 GLN A O 1
ATOM 785 N N . ALA A 1 109 ? -11.930 -3.245 8.945 1.00 96.19 109 ALA A N 1
ATOM 786 C CA . ALA A 1 109 ? -12.215 -1.936 9.530 1.00 96.19 109 ALA A CA 1
ATOM 787 C C . ALA A 1 109 ? -13.729 -1.697 9.671 1.00 96.19 109 ALA A C 1
ATOM 789 O O . ALA A 1 109 ? -14.197 -1.222 10.708 1.00 96.19 109 ALA A O 1
ATOM 790 N N . LYS A 1 110 ? -14.512 -2.074 8.655 1.00 97.06 110 LYS A N 1
ATOM 791 C CA . LYS A 1 110 ? -15.976 -1.953 8.635 1.00 97.06 110 LYS A CA 1
ATOM 792 C C . LYS A 1 110 ? -16.649 -2.786 9.723 1.00 97.06 110 LYS A C 1
ATOM 794 O O . LYS A 1 110 ? -17.544 -2.287 10.401 1.00 97.06 110 LYS A O 1
ATOM 799 N N . LYS A 1 111 ? -16.182 -4.017 9.963 1.00 97.50 111 LYS A N 1
ATOM 800 C CA . LYS A 1 111 ? -16.646 -4.853 11.092 1.00 97.50 111 LYS A CA 1
ATOM 801 C C . LYS A 1 111 ? -16.402 -4.198 12.457 1.00 97.50 111 LYS A C 1
ATOM 803 O O . LYS A 1 111 ? -17.103 -4.513 13.412 1.00 97.50 111 LYS A O 1
ATOM 808 N N . LEU A 1 112 ? -15.445 -3.272 12.539 1.00 95.75 112 LEU A N 1
ATOM 809 C CA . LEU A 1 112 ? -15.132 -2.476 13.728 1.00 95.75 112 LEU A CA 1
ATOM 810 C C . LEU A 1 112 ? -15.790 -1.081 13.718 1.00 95.75 112 LEU A C 1
ATOM 812 O O . LEU A 1 112 ? -15.401 -0.216 14.500 1.00 95.75 112 LEU A O 1
ATOM 816 N N . GLY A 1 113 ? -16.772 -0.845 12.841 1.00 95.38 113 GLY A N 1
ATOM 817 C CA . GLY A 1 113 ? -17.538 0.403 12.777 1.00 95.38 113 GLY A CA 1
ATOM 818 C C . GLY A 1 113 ? -16.922 1.502 11.907 1.00 95.38 113 GLY A C 1
ATOM 819 O O . GLY A 1 113 ? -17.359 2.647 11.985 1.00 95.38 113 GLY A O 1
ATOM 820 N N . SER A 1 114 ? -15.917 1.189 11.084 1.00 93.75 114 SER A N 1
ATOM 821 C CA . SER A 1 114 ? -15.395 2.136 10.094 1.00 93.75 114 SER A CA 1
ATOM 822 C C . SER A 1 114 ? -16.366 2.353 8.930 1.00 93.75 114 SER A C 1
ATOM 824 O O . SER A 1 114 ? -17.010 1.415 8.459 1.00 93.75 114 SER A O 1
ATOM 826 N N . SER A 1 115 ? -16.411 3.581 8.415 1.00 92.69 115 SER A N 1
ATOM 827 C CA . SER A 1 115 ? -17.044 3.927 7.135 1.00 92.69 115 SER A CA 1
ATOM 828 C C . SER A 1 115 ? -16.049 3.999 5.968 1.00 92.69 115 SER A C 1
ATOM 830 O O . SER A 1 115 ? -16.448 4.323 4.848 1.00 92.69 115 SER A O 1
ATOM 832 N N . TYR A 1 116 ? -14.766 3.717 6.215 1.00 89.69 116 TYR A N 1
ATOM 833 C CA . TYR A 1 116 ? -13.710 3.778 5.212 1.00 89.69 116 TYR A CA 1
ATOM 834 C C . TYR A 1 116 ? -13.967 2.803 4.055 1.00 89.69 116 TYR A C 1
ATOM 836 O O . TYR A 1 116 ? -14.343 1.649 4.266 1.00 89.69 116 TYR A O 1
ATOM 844 N N . GLN A 1 117 ? -13.717 3.262 2.826 1.00 90.44 117 GLN A N 1
ATOM 845 C CA . GLN A 1 117 ? -13.728 2.432 1.624 1.00 90.44 117 GLN A CA 1
ATOM 846 C C . GLN A 1 117 ? -12.543 2.816 0.728 1.00 90.44 117 GLN A C 1
ATOM 848 O O . GLN A 1 117 ? -12.402 4.001 0.402 1.00 90.44 117 GLN A O 1
ATOM 853 N N . PRO A 1 118 ? -11.701 1.852 0.313 1.00 91.25 118 PRO A N 1
ATOM 854 C CA . PRO A 1 118 ? -10.572 2.127 -0.558 1.00 91.25 118 PRO A CA 1
ATOM 855 C C . PRO A 1 118 ? -11.069 2.537 -1.943 1.00 91.25 118 PRO A C 1
ATOM 857 O O . PRO A 1 118 ? -12.045 1.992 -2.465 1.00 91.25 118 PRO A O 1
ATOM 860 N N . ARG A 1 119 ? -10.377 3.500 -2.549 1.00 87.69 119 ARG A N 1
ATOM 861 C CA . ARG A 1 119 ? -10.596 3.909 -3.937 1.00 87.69 119 ARG A CA 1
ATOM 862 C C . ARG A 1 119 ? -9.424 3.426 -4.773 1.00 87.69 119 ARG A C 1
ATOM 864 O O . ARG A 1 119 ? -8.280 3.558 -4.356 1.00 87.69 119 ARG A O 1
ATOM 871 N N . PHE A 1 120 ? -9.732 2.871 -5.937 1.00 87.25 120 PHE A N 1
ATOM 872 C CA . PHE A 1 120 ? -8.737 2.425 -6.901 1.00 87.25 120 PHE A CA 1
ATOM 873 C C . PHE A 1 120 ? -8.881 3.298 -8.135 1.00 87.25 120 PHE A C 1
ATOM 875 O O . PHE A 1 120 ? -9.787 3.091 -8.944 1.00 87.25 120 PHE A O 1
ATOM 882 N N . GLU A 1 121 ? -8.037 4.312 -8.243 1.00 75.62 121 GLU A N 1
ATOM 883 C CA . GLU A 1 121 ? -7.981 5.124 -9.451 1.00 75.62 121 GLU A CA 1
ATOM 884 C C . GLU A 1 121 ? -6.946 4.507 -10.390 1.00 75.62 121 GLU A C 1
ATOM 886 O O . GLU A 1 121 ? -5.883 4.096 -9.935 1.00 75.62 121 GLU A O 1
ATOM 891 N N . PRO A 1 122 ? -7.237 4.360 -11.691 1.00 58.75 122 PRO A N 1
ATOM 892 C CA . PRO A 1 122 ? -6.237 3.855 -12.617 1.00 58.75 122 PRO A CA 1
ATOM 893 C C . PRO A 1 122 ? -5.058 4.834 -12.694 1.00 58.75 122 PRO A C 1
ATOM 895 O O . PRO A 1 122 ? -5.264 6.035 -12.892 1.00 58.75 122 PRO A O 1
ATOM 898 N N . ALA A 1 123 ? -3.837 4.303 -12.590 1.00 54.62 123 ALA A N 1
ATOM 899 C CA . ALA A 1 123 ? -2.607 5.052 -12.813 1.00 54.62 123 ALA A CA 1
ATOM 900 C C . ALA A 1 123 ? -2.670 5.739 -14.190 1.00 54.62 123 ALA A C 1
ATOM 902 O O . ALA A 1 123 ? -2.816 5.070 -15.215 1.00 54.62 123 ALA A O 1
ATOM 903 N N . GLY A 1 124 ? -2.602 7.074 -14.221 1.00 47.25 124 GLY A N 1
ATOM 904 C CA . GLY A 1 124 ? -2.553 7.840 -15.473 1.00 47.25 124 GLY A CA 1
ATOM 905 C C . GLY A 1 124 ? -3.755 8.728 -15.803 1.00 47.25 124 GLY A C 1
ATOM 906 O O . GLY A 1 124 ? -3.858 9.178 -16.945 1.00 47.25 124 GLY A O 1
ATOM 907 N N . LYS A 1 125 ? -4.639 9.063 -14.852 1.00 38.97 125 LYS A N 1
ATOM 908 C CA . LYS A 1 125 ? -5.385 10.323 -14.999 1.00 38.97 125 LYS A CA 1
ATOM 909 C C . LYS A 1 125 ? -4.445 11.474 -14.629 1.00 38.97 125 LYS A C 1
ATOM 911 O O . LYS A 1 125 ? -4.042 11.529 -13.471 1.00 38.97 125 LYS A O 1
ATOM 916 N N . PRO A 1 126 ? -4.072 12.374 -15.562 1.00 40.62 126 PRO A N 1
ATOM 917 C CA . PRO A 1 126 ? -3.486 13.640 -15.153 1.00 40.62 126 PRO A CA 1
ATOM 918 C C . PRO A 1 126 ? -4.483 14.297 -14.207 1.00 40.62 126 PRO A C 1
ATOM 920 O O . PRO A 1 126 ? -5.685 14.292 -14.498 1.00 40.62 126 PRO A O 1
ATOM 923 N N . ASP A 1 127 ? -3.986 14.791 -13.077 1.00 43.62 127 ASP A N 1
ATOM 924 C CA . ASP A 1 127 ? -4.770 15.532 -12.103 1.00 43.62 127 ASP A CA 1
ATOM 925 C C . ASP A 1 127 ? -5.744 16.448 -12.844 1.00 43.62 127 ASP A C 1
ATOM 927 O O . ASP A 1 127 ? -5.347 17.349 -13.592 1.00 43.62 127 ASP A O 1
ATOM 931 N N . ALA A 1 128 ? -7.043 16.204 -12.669 1.00 35.72 128 ALA A N 1
ATOM 932 C CA . ALA A 1 128 ? -8.002 17.261 -12.899 1.00 35.72 128 ALA A CA 1
ATOM 933 C C . ALA A 1 128 ? -7.620 18.338 -11.885 1.00 35.72 128 ALA A C 1
ATOM 935 O O . ALA A 1 128 ? -7.865 18.176 -10.690 1.00 35.72 128 ALA A O 1
ATOM 936 N N . ALA A 1 129 ? -6.924 19.368 -12.373 1.00 30.39 129 ALA A N 1
ATOM 937 C CA . ALA A 1 129 ? -6.487 20.502 -11.582 1.00 30.39 129 ALA A CA 1
ATOM 938 C C . ALA A 1 129 ? -7.628 20.944 -10.649 1.00 30.39 129 ALA A C 1
ATOM 940 O O . ALA A 1 129 ? -8.782 20.996 -11.102 1.00 30.39 129 ALA A O 1
ATOM 941 N N . PRO A 1 130 ? -7.347 21.237 -9.367 1.00 36.62 130 PRO A N 1
ATOM 942 C CA . PRO A 1 130 ? -8.370 21.766 -8.480 1.00 36.62 130 PRO A CA 1
ATOM 943 C C . PRO A 1 130 ? -8.950 23.034 -9.119 1.00 36.62 130 PRO A C 1
ATOM 945 O O . PRO A 1 130 ? -8.201 23.935 -9.502 1.00 36.62 130 PRO A O 1
ATOM 948 N N . LYS A 1 131 ? -10.274 23.048 -9.309 1.00 35.19 131 LYS A N 1
ATOM 949 C CA . LYS A 1 131 ? -11.014 24.257 -9.684 1.00 35.19 131 LYS A CA 1
ATOM 950 C C . LYS A 1 131 ? -11.025 25.250 -8.533 1.00 35.19 131 LYS A C 1
ATOM 952 O O . LYS A 1 131 ? -11.135 24.784 -7.377 1.00 35.19 131 LYS A O 1
#

Sequence (131 aa):
MRTTIQALLSAGATAVLLVAAPAFAQGMPSGSYSSWSEAQKQQAATFLGEHCQQAAQCGGYIATAQAGTTRASYEAASCIAACFVSNLPTDYPDLEEIRQVALTNAEQAKKLGSSYQPRFEPAGKPDAAPK

Organism: NCBI:txid225324

Radius of gyration: 21.78 Å; chains: 1; bounding box: 64×46×43 Å

pLDDT: mean 77.66, std 22.17, range [30.39, 98.25]